Protein AF-A0A1C6AVJ8-F1 (afdb_monomer_lite)

Structure (mmCIF, N/CA/C/O backbone):
data_AF-A0A1C6AVJ8-F1
#
_entry.id   AF-A0A1C6AVJ8-F1
#
loop_
_atom_site.group_PDB
_atom_site.id
_atom_site.type_symbol
_atom_site.label_atom_id
_atom_site.label_alt_id
_atom_site.label_comp_id
_atom_site.label_asym_id
_atom_site.label_entity_id
_atom_site.label_seq_id
_atom_site.pdbx_PDB_ins_code
_atom_site.Cartn_x
_atom_site.Cartn_y
_atom_site.Cartn_z
_atom_site.occupancy
_atom_site.B_iso_or_equiv
_atom_site.auth_seq_id
_atom_site.auth_comp_id
_atom_site.auth_asym_id
_atom_site.auth_atom_id
_atom_site.pdbx_PDB_model_num
ATOM 1 N N . MET A 1 1 ? 11.349 9.144 -14.971 1.00 60.50 1 MET A N 1
ATOM 2 C CA . MET A 1 1 ? 10.566 8.434 -16.003 1.00 60.50 1 MET A CA 1
ATOM 3 C C . MET A 1 1 ? 9.116 8.854 -15.702 1.00 60.50 1 MET A C 1
ATOM 5 O O . MET A 1 1 ? 8.988 9.978 -15.240 1.00 60.50 1 MET A O 1
ATOM 9 N N . GLY A 1 2 ? 8.035 8.119 -15.968 1.00 82.62 2 GLY A N 1
ATOM 10 C CA . GLY A 1 2 ? 6.686 8.609 -15.612 1.00 82.62 2 GLY A CA 1
ATOM 11 C C . GLY A 1 2 ? 5.736 7.489 -15.213 1.00 82.62 2 GLY A C 1
ATOM 12 O O . GLY A 1 2 ? 6.135 6.322 -15.186 1.00 82.62 2 GLY A O 1
ATOM 13 N N . ARG A 1 3 ? 4.463 7.821 -14.971 1.00 90.06 3 ARG A N 1
ATOM 14 C CA . ARG A 1 3 ? 3.407 6.891 -14.526 1.00 90.06 3 ARG A CA 1
ATOM 15 C C . ARG A 1 3 ? 3.369 5.553 -15.261 1.00 90.06 3 ARG A C 1
ATOM 17 O O . ARG A 1 3 ? 3.194 4.516 -14.628 1.00 90.06 3 ARG A O 1
ATOM 24 N N . THR A 1 4 ? 3.597 5.542 -16.575 1.00 93.69 4 THR A N 1
ATOM 25 C CA . THR A 1 4 ? 3.649 4.312 -17.386 1.00 93.69 4 THR A CA 1
ATOM 26 C C . THR A 1 4 ? 4.701 3.318 -16.886 1.00 93.69 4 THR A C 1
ATOM 28 O O . THR A 1 4 ? 4.441 2.118 -16.839 1.00 93.69 4 THR A O 1
ATOM 31 N N . ASN A 1 5 ? 5.877 3.793 -16.467 1.00 94.06 5 ASN A N 1
ATOM 32 C CA . ASN A 1 5 ? 6.931 2.933 -15.930 1.00 94.06 5 ASN A CA 1
ATOM 33 C C . ASN A 1 5 ? 6.512 2.312 -14.589 1.00 94.06 5 ASN A C 1
ATOM 35 O O . ASN A 1 5 ? 6.657 1.107 -14.388 1.00 94.06 5 ASN A O 1
ATOM 39 N N . ILE A 1 6 ? 5.923 3.120 -13.701 1.00 97.44 6 ILE A N 1
ATOM 40 C CA . ILE A 1 6 ? 5.406 2.650 -12.411 1.00 97.44 6 ILE A CA 1
ATOM 41 C C . ILE A 1 6 ? 4.308 1.599 -12.619 1.00 97.44 6 ILE A C 1
ATOM 43 O O . ILE A 1 6 ? 4.335 0.556 -11.962 1.00 97.44 6 ILE A O 1
ATOM 47 N N . ILE A 1 7 ? 3.382 1.827 -13.559 1.00 97.06 7 ILE A N 1
ATOM 48 C CA . ILE A 1 7 ? 2.344 0.855 -13.936 1.00 97.06 7 ILE A CA 1
ATOM 49 C C . ILE A 1 7 ? 2.978 -0.462 -14.388 1.00 97.06 7 ILE A C 1
ATOM 51 O O . ILE A 1 7 ? 2.609 -1.513 -13.870 1.00 97.06 7 ILE A O 1
ATOM 55 N N . ASN A 1 8 ? 3.946 -0.417 -15.306 1.00 96.06 8 ASN A N 1
ATOM 56 C CA . ASN A 1 8 ? 4.564 -1.620 -15.864 1.00 96.06 8 ASN A CA 1
ATOM 57 C C . ASN A 1 8 ? 5.279 -2.456 -14.795 1.00 96.06 8 ASN A C 1
ATOM 59 O O . ASN A 1 8 ? 5.095 -3.671 -14.746 1.00 96.06 8 ASN A O 1
ATOM 63 N N . ILE A 1 9 ? 6.047 -1.816 -13.907 1.00 97.44 9 ILE A N 1
ATOM 64 C CA . ILE A 1 9 ? 6.745 -2.510 -12.813 1.00 97.44 9 ILE A CA 1
ATOM 65 C C . ILE A 1 9 ? 5.735 -3.097 -11.821 1.00 97.44 9 ILE A C 1
ATOM 67 O O . ILE A 1 9 ? 5.865 -4.250 -11.412 1.00 97.44 9 ILE A O 1
ATOM 71 N N . THR A 1 10 ? 4.705 -2.328 -11.459 1.00 97.62 10 THR A N 1
ATOM 72 C CA . THR A 1 10 ? 3.669 -2.788 -10.524 1.00 97.62 10 THR A CA 1
ATOM 73 C C . THR A 1 10 ? 2.888 -3.959 -11.111 1.00 97.62 10 THR A C 1
ATOM 75 O O . THR A 1 10 ? 2.691 -4.960 -10.428 1.00 97.62 10 THR A O 1
ATOM 78 N N . LYS A 1 11 ? 2.495 -3.887 -12.388 1.00 96.81 11 LYS A N 1
ATOM 79 C CA . LYS A 1 11 ? 1.810 -4.982 -13.079 1.00 96.81 11 LYS A CA 1
ATOM 80 C C . LYS A 1 11 ? 2.693 -6.225 -13.178 1.00 96.81 11 LYS A C 1
ATOM 82 O O . LYS A 1 11 ? 2.233 -7.301 -12.826 1.00 96.81 11 LYS A O 1
ATOM 87 N N . GLY A 1 12 ? 3.967 -6.073 -13.545 1.00 96.75 12 GLY A N 1
ATOM 88 C CA . GLY A 1 12 ? 4.923 -7.185 -13.579 1.00 96.75 12 GLY A CA 1
ATOM 89 C C . GLY A 1 12 ? 5.078 -7.886 -12.225 1.00 96.75 12 GLY A C 1
ATOM 90 O O . GLY A 1 12 ? 5.058 -9.116 -12.162 1.00 96.75 12 GLY A O 1
ATOM 91 N N . TYR A 1 13 ? 5.151 -7.120 -11.131 1.00 97.69 13 TYR A N 1
ATOM 92 C CA . TYR A 1 13 ? 5.124 -7.663 -9.769 1.00 97.69 13 TYR A CA 1
ATOM 93 C C . TYR A 1 13 ? 3.827 -8.437 -9.479 1.00 97.69 13 TYR A C 1
ATOM 95 O O . TYR A 1 13 ? 3.880 -9.574 -9.007 1.00 97.69 13 TYR A O 1
ATOM 103 N N . LEU A 1 14 ? 2.667 -7.837 -9.762 1.00 97.25 14 LEU A N 1
ATOM 104 C CA . LEU A 1 14 ? 1.356 -8.434 -9.490 1.00 97.25 14 LEU A CA 1
ATOM 105 C C . LEU A 1 14 ? 1.141 -9.726 -10.282 1.00 97.25 14 LEU A C 1
ATOM 107 O O . LEU A 1 14 ? 0.716 -10.728 -9.705 1.00 97.25 14 LEU A O 1
ATOM 111 N N . ASP A 1 15 ? 1.500 -9.728 -11.563 1.00 96.06 15 ASP A N 1
ATOM 112 C CA . ASP A 1 15 ? 1.375 -10.890 -12.439 1.00 96.06 15 ASP A CA 1
ATOM 113 C C . ASP A 1 15 ? 2.261 -12.051 -11.927 1.00 96.06 15 ASP A C 1
ATOM 115 O O . ASP A 1 15 ? 1.815 -13.193 -11.808 1.00 96.06 15 ASP A O 1
ATOM 119 N N . LYS A 1 16 ? 3.498 -11.771 -11.484 1.00 96.50 16 LYS A N 1
ATOM 120 C CA . LYS A 1 16 ? 4.388 -12.779 -10.861 1.00 96.50 16 LYS A CA 1
ATOM 121 C C . LYS A 1 16 ? 3.848 -13.356 -9.552 1.00 96.50 16 LYS A C 1
ATOM 123 O O . LYS A 1 16 ? 4.200 -14.476 -9.187 1.00 96.50 16 LYS A O 1
ATOM 128 N N . LYS A 1 17 ? 3.012 -12.603 -8.834 1.00 95.94 17 LYS A N 1
ATOM 129 C CA . LYS A 1 17 ? 2.313 -13.065 -7.626 1.00 95.94 17 LYS A CA 1
ATOM 130 C C . LYS A 1 17 ? 0.994 -13.787 -7.936 1.00 95.94 17 LYS A C 1
ATOM 132 O O . LYS A 1 17 ? 0.342 -14.254 -7.007 1.00 95.94 17 LYS A O 1
ATOM 137 N N . GLY A 1 18 ? 0.615 -13.905 -9.211 1.00 95.75 18 GLY A N 1
ATOM 138 C CA . GLY A 1 18 ? -0.608 -14.571 -9.662 1.00 95.75 18 GLY A CA 1
ATOM 139 C C . GLY A 1 18 ? -1.835 -13.659 -9.761 1.00 95.75 18 GLY A C 1
ATOM 140 O O . GLY A 1 18 ? -2.935 -14.147 -10.016 1.00 95.75 18 GLY A O 1
ATOM 141 N N . TYR A 1 19 ? -1.682 -12.341 -9.598 1.00 94.81 19 TYR A N 1
ATOM 142 C CA . TYR A 1 19 ? -2.777 -11.363 -9.654 1.00 94.81 19 TYR A CA 1
ATOM 143 C C . TYR A 1 19 ? -2.978 -10.795 -11.070 1.00 94.81 19 TYR A C 1
ATOM 145 O O . TYR A 1 19 ? -3.072 -9.584 -11.270 1.00 94.81 19 TYR A O 1
ATOM 153 N N . ASN A 1 20 ? -3.076 -11.684 -12.061 1.00 91.19 20 ASN A N 1
ATOM 154 C CA . ASN A 1 20 ? -2.978 -11.346 -13.491 1.00 91.19 20 ASN A CA 1
ATOM 155 C C . ASN A 1 20 ? -4.129 -10.468 -14.030 1.00 91.19 20 ASN A C 1
ATOM 157 O O . ASN A 1 20 ? -4.009 -9.850 -15.088 1.00 91.19 20 ASN A O 1
ATOM 161 N N . ASN A 1 21 ? -5.250 -10.399 -13.304 1.00 88.62 21 ASN A N 1
ATOM 162 C CA . ASN A 1 21 ? -6.476 -9.715 -13.734 1.00 88.62 21 ASN A CA 1
ATOM 163 C C . ASN A 1 21 ? -6.580 -8.262 -13.243 1.00 88.62 21 ASN A C 1
ATOM 165 O O . ASN A 1 21 ? -7.627 -7.635 -13.397 1.00 88.62 21 ASN A O 1
ATOM 169 N N . ILE A 1 22 ? -5.523 -7.715 -12.634 1.00 91.88 22 ILE A N 1
ATOM 170 C CA . ILE A 1 22 ? -5.518 -6.322 -12.183 1.00 91.88 22 ILE A CA 1
ATOM 171 C C . ILE A 1 22 ? -5.192 -5.392 -13.361 1.00 91.88 22 ILE A C 1
ATOM 173 O O . ILE A 1 22 ? -4.146 -5.515 -14.011 1.00 91.88 22 ILE A O 1
ATOM 177 N N . SER A 1 23 ? -6.105 -4.446 -13.604 1.00 90.69 23 SER A N 1
ATOM 178 C CA . SER A 1 23 ? -5.926 -3.289 -14.486 1.00 90.69 23 SER A CA 1
ATOM 179 C C . SER A 1 23 ? -5.849 -2.000 -13.660 1.00 90.69 23 SER A C 1
ATOM 181 O O . SER A 1 23 ? -6.424 -1.915 -12.576 1.00 90.69 23 SER A O 1
ATOM 183 N N . PHE A 1 24 ? -5.154 -0.997 -14.196 1.00 94.38 24 PHE A N 1
ATOM 184 C CA . PHE A 1 24 ? -5.016 0.341 -13.618 1.00 94.38 24 PHE A CA 1
ATOM 185 C C . PHE A 1 24 ? -5.814 1.410 -14.381 1.00 94.38 24 PHE A C 1
ATOM 187 O O . PHE A 1 24 ? -5.594 2.600 -14.155 1.00 94.38 24 PHE A O 1
ATOM 194 N N . ASP A 1 25 ? -6.750 1.017 -15.254 1.00 89.81 25 ASP A N 1
ATOM 195 C CA . ASP A 1 25 ? -7.562 1.953 -16.056 1.00 89.81 25 ASP A CA 1
ATOM 196 C C . ASP A 1 25 ? -8.379 2.914 -15.176 1.00 89.81 25 ASP A C 1
ATOM 198 O O . ASP A 1 25 ? -8.514 4.096 -15.483 1.00 89.81 25 ASP A O 1
ATOM 202 N N . ASN A 1 26 ? -8.831 2.434 -14.011 1.00 88.25 26 ASN A N 1
ATOM 203 C CA . ASN A 1 26 ? -9.531 3.234 -12.998 1.00 88.25 26 ASN A CA 1
ATOM 204 C C . ASN A 1 26 ? -8.579 4.001 -12.058 1.00 88.25 26 ASN A C 1
ATOM 206 O O . ASN A 1 26 ? -8.993 4.512 -11.018 1.00 88.25 26 ASN A O 1
ATOM 210 N N . GLY A 1 27 ? -7.287 4.054 -12.384 1.00 91.69 27 GLY A N 1
ATOM 211 C CA . GLY A 1 27 ? -6.256 4.747 -11.612 1.00 91.69 27 GLY A CA 1
ATOM 212 C C . GLY A 1 27 ? -5.657 3.952 -10.452 1.00 91.69 27 GLY A C 1
ATOM 213 O O . GLY A 1 27 ? -4.689 4.419 -9.855 1.00 91.69 27 GLY A O 1
ATOM 214 N N . TYR A 1 28 ? -6.177 2.762 -10.141 1.00 95.75 28 TYR A N 1
ATOM 215 C CA . TYR A 1 28 ? -5.647 1.900 -9.088 1.00 95.75 28 TYR A CA 1
ATOM 216 C C . TYR A 1 28 ? -5.942 0.422 -9.336 1.00 95.75 28 TYR A C 1
ATOM 218 O O . TYR A 1 28 ? -6.894 0.079 -10.031 1.00 95.75 28 TYR A O 1
ATOM 226 N N . GLY A 1 29 ? -5.130 -0.435 -8.724 1.00 96.19 29 GLY A N 1
ATOM 227 C CA . GLY A 1 29 ? -5.362 -1.871 -8.601 1.00 96.19 29 GLY A CA 1
ATOM 228 C C . GLY A 1 29 ? -5.655 -2.238 -7.149 1.00 96.19 29 GLY A C 1
ATOM 229 O O . GLY A 1 29 ? -5.181 -1.559 -6.239 1.00 96.19 29 GLY A O 1
ATOM 230 N N . VAL A 1 30 ? -6.429 -3.296 -6.911 1.00 96.56 30 VAL A N 1
ATOM 231 C CA . VAL A 1 30 ? -6.778 -3.752 -5.557 1.00 96.56 30 VAL A CA 1
ATOM 232 C C . VAL A 1 30 ? -6.638 -5.263 -5.432 1.00 96.56 30 VAL A C 1
ATOM 234 O O . VAL A 1 30 ? -7.057 -6.008 -6.316 1.00 96.56 30 VAL A O 1
ATOM 237 N N . ILE A 1 31 ? -6.076 -5.707 -4.309 1.00 96.62 31 ILE A N 1
ATOM 238 C CA . ILE A 1 31 ? -6.100 -7.097 -3.857 1.00 96.62 31 ILE A CA 1
ATOM 239 C C . ILE A 1 31 ? -6.851 -7.145 -2.531 1.00 96.62 31 ILE A C 1
ATOM 241 O O . ILE A 1 31 ? -6.600 -6.347 -1.626 1.00 96.62 31 ILE A O 1
ATOM 245 N N . VAL A 1 32 ? -7.773 -8.096 -2.418 1.00 94.94 32 VAL A N 1
ATOM 246 C CA . VAL A 1 32 ? -8.547 -8.334 -1.201 1.00 94.94 32 VAL A CA 1
ATOM 247 C C . VAL A 1 32 ? -8.019 -9.600 -0.541 1.00 94.94 32 VAL A C 1
ATOM 249 O O . VAL A 1 32 ? -8.123 -10.684 -1.109 1.00 94.94 32 VAL A O 1
ATOM 252 N N . PHE A 1 33 ? -7.459 -9.451 0.653 1.00 93.75 33 PHE A N 1
ATOM 253 C CA . PHE A 1 33 ? -7.175 -10.550 1.569 1.00 93.75 33 PHE A CA 1
ATOM 254 C C . PHE A 1 33 ? -8.302 -10.630 2.605 1.00 93.75 33 PHE A C 1
ATOM 256 O O . PHE A 1 33 ? -9.076 -9.685 2.747 1.00 93.75 33 PHE A O 1
ATOM 263 N N . ASP A 1 34 ? -8.381 -11.739 3.343 1.00 91.62 34 ASP A N 1
ATOM 264 C CA . ASP A 1 34 ? -9.462 -12.012 4.307 1.00 91.62 34 ASP A CA 1
ATOM 265 C C . ASP A 1 34 ? -9.744 -10.825 5.253 1.00 91.62 34 ASP A C 1
ATOM 267 O O . ASP A 1 34 ? -10.885 -10.399 5.4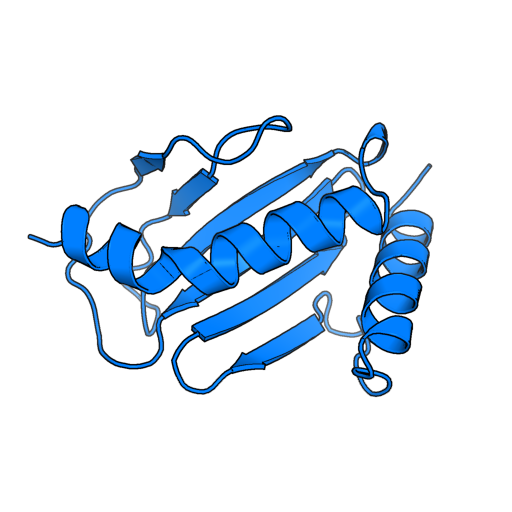23 1.00 91.62 34 ASP A O 1
ATOM 271 N N . LYS A 1 35 ? -8.683 -10.216 5.799 1.00 94.44 35 LYS A N 1
ATOM 272 C CA . LYS A 1 35 ? -8.787 -9.134 6.794 1.00 94.44 35 LYS A CA 1
ATOM 273 C C . LYS A 1 35 ? -8.193 -7.796 6.369 1.00 94.44 35 LYS A C 1
ATOM 275 O O . LYS A 1 35 ? -8.244 -6.851 7.148 1.00 94.44 35 LYS A O 1
ATOM 280 N N . VAL A 1 36 ? -7.612 -7.699 5.174 1.00 97.00 36 VAL A N 1
ATOM 281 C CA . VAL A 1 36 ? -6.920 -6.489 4.708 1.00 97.00 36 VAL A CA 1
ATOM 282 C C . VAL A 1 36 ? -7.128 -6.325 3.208 1.00 97.00 36 VAL A C 1
ATOM 284 O O . VAL A 1 36 ? -6.950 -7.261 2.433 1.00 97.00 36 VAL A O 1
ATOM 287 N N . LYS A 1 37 ? -7.447 -5.110 2.769 1.00 97.31 37 LYS A N 1
ATOM 288 C CA . LYS A 1 37 ? -7.391 -4.724 1.353 1.00 97.31 37 LYS A CA 1
ATOM 289 C C . LYS A 1 37 ? -6.110 -3.953 1.090 1.00 97.31 37 LYS A C 1
ATOM 291 O O . LYS A 1 37 ? -5.844 -2.98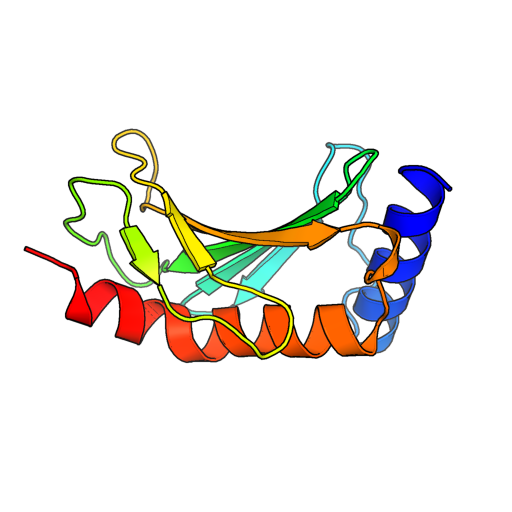5 1.799 1.00 97.31 37 LYS A O 1
ATOM 296 N N . ILE A 1 38 ? -5.363 -4.354 0.064 1.00 98.00 38 ILE A N 1
ATOM 297 C CA . ILE A 1 38 ? -4.185 -3.629 -0.419 1.00 98.00 38 ILE A CA 1
ATOM 298 C C . ILE A 1 38 ? -4.523 -2.969 -1.750 1.00 98.00 38 ILE A C 1
ATOM 300 O O . ILE A 1 38 ? -4.959 -3.639 -2.687 1.00 98.00 38 ILE A O 1
ATOM 304 N N . PHE A 1 39 ? -4.296 -1.665 -1.844 1.00 97.75 39 PHE A N 1
ATOM 305 C CA . PHE A 1 39 ? -4.477 -0.891 -3.065 1.00 97.75 39 PHE A CA 1
ATOM 306 C C . PHE A 1 39 ? -3.131 -0.399 -3.585 1.00 97.75 39 PHE A C 1
ATOM 308 O O . PHE A 1 39 ? -2.249 -0.027 -2.814 1.00 97.75 39 PHE A O 1
ATOM 315 N N . PHE A 1 40 ? -3.006 -0.349 -4.905 1.00 98.25 40 PHE A N 1
ATOM 316 C CA . PHE A 1 40 ? -1.839 0.146 -5.620 1.00 98.25 40 PHE A CA 1
ATOM 317 C C . PHE A 1 40 ? -2.282 1.311 -6.503 1.00 98.25 40 PHE A C 1
ATOM 319 O O . PHE A 1 40 ? -3.047 1.112 -7.446 1.00 98.25 40 PHE A O 1
ATOM 326 N N . TYR A 1 41 ? -1.800 2.514 -6.206 1.00 97.69 41 TYR A N 1
ATOM 327 C CA . TYR A 1 41 ? -2.098 3.759 -6.913 1.00 97.69 41 TYR A CA 1
ATOM 328 C C . TYR A 1 41 ? -0.832 4.249 -7.633 1.00 97.69 41 TYR A C 1
ATOM 330 O O . TYR A 1 41 ? -0.020 4.969 -7.041 1.00 97.69 41 TYR A O 1
ATOM 338 N N . PRO A 1 42 ? -0.611 3.843 -8.892 1.00 97.00 42 PRO A N 1
ATOM 339 C CA . PRO A 1 42 ? 0.507 4.337 -9.681 1.00 97.00 42 PRO A CA 1
ATOM 340 C C . PRO A 1 42 ? 0.240 5.781 -10.146 1.00 97.00 42 PRO A C 1
ATOM 342 O O . PRO A 1 42 ? -0.610 6.017 -11.012 1.00 97.00 42 PRO A O 1
ATOM 345 N N . GLY A 1 43 ? 0.963 6.739 -9.562 1.00 95.5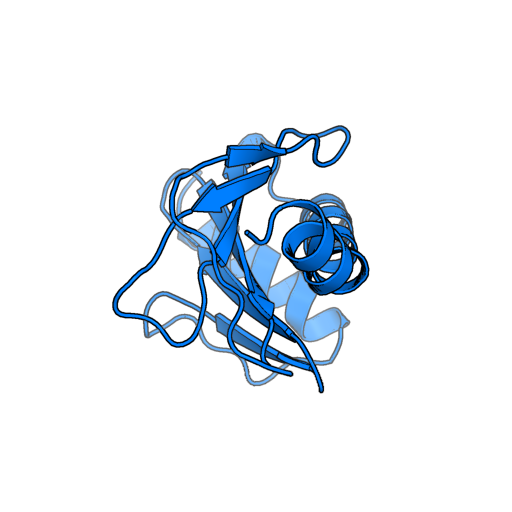0 43 GLY A N 1
ATOM 346 C CA . GLY A 1 43 ? 0.975 8.151 -9.957 1.00 95.50 43 GLY A CA 1
ATOM 347 C C . GLY A 1 43 ? 2.145 8.494 -10.882 1.00 95.50 43 GLY A C 1
ATOM 348 O O . GLY A 1 43 ? 2.831 7.604 -11.376 1.00 95.50 43 GLY A O 1
ATOM 349 N N . ASP A 1 44 ? 2.376 9.788 -11.115 1.00 94.00 44 ASP A N 1
ATOM 350 C CA . ASP A 1 44 ? 3.475 10.256 -11.976 1.00 94.00 44 ASP A CA 1
ATOM 351 C C . ASP A 1 44 ? 4.846 10.185 -11.290 1.00 94.00 44 ASP A C 1
ATOM 353 O O . ASP A 1 44 ? 5.835 9.840 -11.932 1.00 94.00 44 ASP A O 1
ATOM 357 N N . GLU A 1 45 ? 4.896 10.452 -9.982 1.00 94.94 45 GLU A N 1
ATOM 358 C CA . GLU A 1 45 ? 6.149 10.545 -9.214 1.00 94.94 45 GLU A CA 1
ATOM 359 C C . GLU A 1 45 ? 6.302 9.455 -8.149 1.00 94.94 45 GLU A C 1
ATOM 361 O O . GLU A 1 45 ? 7.402 9.219 -7.642 1.00 94.94 45 GLU A O 1
ATOM 366 N N . VAL A 1 46 ? 5.203 8.794 -7.784 1.00 95.94 46 VAL A N 1
ATOM 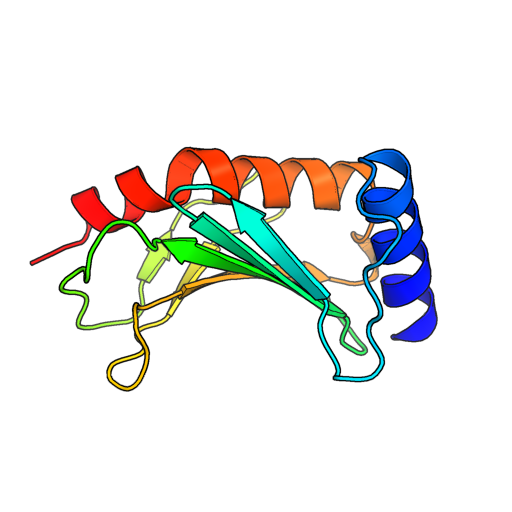367 C CA . VAL A 1 46 ? 5.165 7.800 -6.710 1.00 95.94 46 VAL A CA 1
ATOM 368 C C . VAL A 1 46 ? 4.255 6.636 -7.078 1.00 95.94 46 VAL A C 1
ATOM 370 O O . VAL A 1 46 ? 3.214 6.808 -7.717 1.00 95.94 46 VAL A O 1
ATOM 373 N N . LEU A 1 47 ? 4.617 5.445 -6.611 1.00 97.69 47 LEU A N 1
ATOM 374 C CA . LEU A 1 47 ? 3.655 4.382 -6.368 1.00 97.69 47 LEU A CA 1
ATOM 375 C C . LEU A 1 47 ? 3.170 4.515 -4.932 1.00 97.69 47 LEU A C 1
ATOM 377 O O . LEU A 1 47 ? 3.939 4.284 -3.999 1.00 97.69 47 LEU A O 1
ATOM 381 N N . ARG A 1 48 ? 1.892 4.831 -4.756 1.00 97.81 48 ARG A N 1
ATOM 382 C CA . ARG A 1 48 ? 1.266 4.772 -3.441 1.00 97.81 48 ARG A CA 1
ATOM 383 C C . ARG A 1 48 ? 0.665 3.393 -3.222 1.00 97.81 48 ARG A C 1
ATOM 385 O O . ARG A 1 48 ? -0.184 2.959 -3.997 1.00 97.81 48 ARG A O 1
ATOM 392 N N . ILE A 1 49 ? 1.076 2.722 -2.157 1.00 98.25 49 ILE A N 1
ATOM 393 C CA . ILE A 1 49 ? 0.475 1.468 -1.705 1.00 98.25 49 ILE A CA 1
ATOM 394 C C . ILE A 1 49 ? -0.300 1.774 -0.431 1.00 98.25 49 ILE A C 1
ATOM 396 O O . ILE A 1 49 ? 0.257 2.365 0.496 1.00 98.25 49 ILE A O 1
ATOM 400 N N . THR A 1 50 ? -1.580 1.411 -0.386 1.00 97.69 50 THR A N 1
ATOM 401 C CA . THR A 1 50 ? -2.388 1.580 0.825 1.00 97.69 50 THR A CA 1
ATOM 402 C C . THR A 1 50 ? -2.921 0.262 1.349 1.00 97.69 50 THR A C 1
ATOM 404 O O . THR A 1 50 ? -3.169 -0.664 0.579 1.00 97.69 50 THR A O 1
ATOM 407 N N . ALA A 1 51 ? -3.099 0.185 2.665 1.00 97.75 51 ALA A N 1
ATOM 408 C CA . ALA A 1 51 ? -3.721 -0.942 3.340 1.00 97.75 51 ALA A CA 1
ATOM 409 C C . ALA A 1 51 ? -4.872 -0.487 4.229 1.00 97.75 51 ALA A C 1
ATOM 411 O O . ALA A 1 51 ? -4.748 0.476 4.989 1.00 97.75 51 ALA A O 1
ATOM 412 N N . ILE A 1 52 ? -5.987 -1.205 4.132 1.00 97.12 52 ILE A N 1
ATOM 413 C CA . ILE A 1 52 ? -7.205 -0.946 4.898 1.00 97.12 52 ILE A CA 1
ATOM 414 C C . ILE A 1 52 ? -7.636 -2.259 5.564 1.00 97.12 52 ILE A C 1
ATOM 416 O O . ILE A 1 52 ? -8.005 -3.188 4.839 1.00 97.12 52 ILE A O 1
ATOM 420 N N . PRO A 1 53 ? -7.620 -2.354 6.907 1.00 96.31 53 PRO A N 1
ATOM 421 C CA . PRO A 1 53 ? -8.228 -3.467 7.634 1.00 96.31 53 PRO A CA 1
ATOM 422 C C . PRO A 1 53 ? -9.721 -3.608 7.319 1.00 96.31 53 PRO A C 1
ATOM 424 O O . PRO A 1 53 ? -10.435 -2.606 7.188 1.00 96.31 53 PRO A O 1
ATOM 427 N N . THR A 1 54 ? -10.209 -4.840 7.199 1.00 95.69 54 THR A N 1
ATOM 428 C CA . THR A 1 54 ? -11.606 -5.148 6.839 1.00 95.69 54 THR A CA 1
ATOM 429 C C . THR A 1 54 ? -12.329 -6.064 7.814 1.00 95.69 54 THR A C 1
ATOM 431 O O . THR A 1 54 ? -13.503 -6.351 7.602 1.00 95.69 54 THR A O 1
ATOM 434 N N . ASP A 1 55 ? -11.666 -6.508 8.874 1.00 93.69 55 ASP A N 1
ATOM 435 C CA . ASP A 1 55 ? -12.241 -7.364 9.912 1.00 93.69 55 ASP A CA 1
ATOM 436 C C . ASP A 1 55 ? -13.224 -6.621 10.831 1.00 93.69 55 ASP A C 1
ATOM 438 O O . ASP A 1 55 ? -14.244 -7.187 11.223 1.00 93.69 55 ASP A O 1
ATOM 442 N N . ARG A 1 56 ? -12.963 -5.346 11.146 1.00 93.81 56 ARG A N 1
ATOM 443 C CA . ARG A 1 56 ? -13.893 -4.455 11.864 1.00 93.81 56 ARG A CA 1
ATOM 444 C C . ARG A 1 56 ? -13.571 -2.979 11.634 1.00 93.81 56 ARG A C 1
ATOM 446 O O . ARG A 1 56 ? -12.523 -2.641 11.095 1.00 93.81 56 ARG A O 1
ATOM 453 N N . LYS A 1 57 ? -14.451 -2.078 12.086 1.00 93.94 57 LYS A N 1
ATOM 454 C CA . LYS A 1 57 ? -14.162 -0.635 12.163 1.00 93.94 57 LYS A CA 1
ATOM 455 C C . LYS A 1 57 ? -13.250 -0.356 13.363 1.00 93.94 57 LYS A C 1
ATOM 457 O O . LYS A 1 57 ? -13.572 -0.759 14.480 1.00 93.94 57 LYS A O 1
ATOM 462 N N . TYR A 1 58 ? -12.160 0.361 13.125 1.00 95.44 58 TYR A N 1
ATOM 463 C CA . TYR A 1 58 ? -11.241 0.853 14.147 1.00 95.44 58 TYR A CA 1
ATOM 464 C C . TYR A 1 58 ? -11.506 2.331 14.449 1.00 95.44 58 TYR A C 1
ATOM 466 O O . TYR A 1 58 ? -11.762 3.132 13.539 1.00 95.44 58 TYR A O 1
ATOM 474 N N . LYS A 1 59 ? -11.424 2.707 15.726 1.00 95.38 59 LYS A N 1
ATOM 475 C CA . LYS A 1 59 ? -11.574 4.089 16.199 1.00 95.38 59 LYS A CA 1
ATOM 476 C C . LYS A 1 59 ? -10.259 4.863 16.109 1.00 95.38 59 LYS A C 1
ATOM 478 O O . LYS A 1 59 ? -9.464 4.918 17.042 1.00 95.38 59 LYS A O 1
ATOM 483 N N . ILE A 1 60 ? -10.044 5.484 14.957 1.00 96.31 60 ILE A N 1
ATOM 484 C CA . ILE A 1 60 ? -8.929 6.399 14.698 1.00 96.31 60 ILE A CA 1
ATOM 485 C C . ILE A 1 60 ? -9.495 7.807 14.532 1.00 96.31 60 ILE A C 1
ATOM 487 O O . ILE A 1 60 ? -10.486 7.959 13.825 1.00 96.31 60 ILE A O 1
ATOM 491 N N . TYR A 1 61 ? -8.849 8.828 15.103 1.00 95.31 61 TYR A N 1
ATOM 492 C CA . TYR A 1 61 ? -9.335 10.220 15.035 1.00 95.31 61 TYR A CA 1
ATOM 493 C C . TYR A 1 61 ? -8.310 11.237 14.520 1.00 95.31 61 TYR A C 1
ATOM 495 O O . TYR A 1 61 ? -8.587 12.436 14.504 1.00 95.31 61 TYR A O 1
ATOM 503 N N . LYS A 1 62 ? -7.108 10.796 14.138 1.00 96.00 62 LYS A N 1
ATOM 504 C CA . LYS A 1 62 ? -6.053 11.676 13.623 1.00 96.00 62 LYS A CA 1
ATOM 505 C C . LYS A 1 62 ? -5.055 10.927 12.752 1.00 96.00 62 LYS A C 1
ATOM 507 O O . LYS A 1 62 ? -4.948 9.705 12.833 1.00 96.00 62 LYS A O 1
ATOM 512 N N . ASP A 1 63 ? -4.316 11.696 11.965 1.00 97.31 63 ASP A N 1
ATOM 513 C CA . ASP A 1 63 ? -3.182 11.193 11.202 1.00 97.31 63 ASP A CA 1
ATOM 514 C C . ASP A 1 63 ? -2.014 10.842 12.134 1.00 97.31 63 ASP A C 1
ATOM 516 O O . ASP A 1 63 ? -1.775 11.528 13.136 1.00 97.31 63 ASP A O 1
ATOM 520 N N . LEU A 1 64 ? -1.269 9.790 11.796 1.00 96.25 64 LEU A N 1
ATOM 521 C CA . LEU A 1 64 ? -0.096 9.336 12.544 1.00 96.25 64 LEU A CA 1
ATOM 522 C C . LEU A 1 64 ? 1.019 8.906 11.591 1.00 96.25 64 LEU A C 1
ATOM 524 O O . LEU A 1 64 ? 0.783 8.150 10.653 1.00 96.25 64 LEU A O 1
ATOM 528 N N . ASN A 1 65 ? 2.247 9.338 11.872 1.00 94.94 65 ASN A N 1
ATOM 529 C CA . ASN A 1 65 ? 3.432 8.779 11.227 1.00 94.94 65 ASN A CA 1
ATOM 530 C C . ASN A 1 65 ? 3.897 7.558 12.016 1.00 94.94 65 ASN A C 1
ATOM 532 O O . ASN 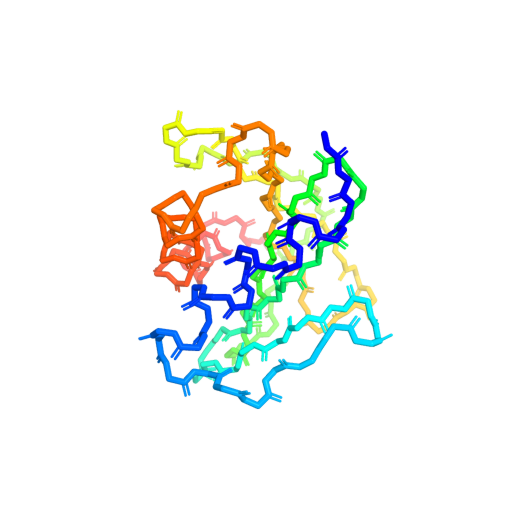A 1 65 ? 4.087 7.638 13.229 1.00 94.94 65 ASN A O 1
ATOM 536 N N . ILE A 1 66 ? 4.081 6.447 11.317 1.00 92.69 66 ILE A N 1
ATOM 537 C CA . ILE A 1 66 ? 4.485 5.162 11.877 1.00 92.69 66 ILE A CA 1
ATOM 538 C C . ILE A 1 66 ? 5.782 4.749 11.195 1.00 92.69 66 ILE A C 1
ATOM 540 O O . ILE A 1 66 ? 5.945 4.920 9.983 1.00 92.69 66 ILE A O 1
ATOM 544 N N . GLU A 1 67 ? 6.715 4.218 11.980 1.00 89.38 67 GLU A N 1
ATOM 545 C CA . GLU A 1 67 ? 7.942 3.647 11.440 1.00 89.38 67 GLU A CA 1
ATOM 546 C C . GLU A 1 67 ? 7.592 2.512 10.470 1.00 89.38 67 GLU A C 1
ATOM 548 O O . GLU A 1 67 ? 6.842 1.593 10.800 1.00 89.38 67 GLU A O 1
ATOM 553 N N . GLY A 1 68 ? 8.060 2.645 9.231 1.00 82.69 68 GLY A N 1
ATOM 554 C CA . GLY A 1 68 ? 7.693 1.751 8.143 1.00 82.69 68 GLY A CA 1
ATOM 555 C C . GLY A 1 68 ? 8.773 0.719 7.862 1.00 82.69 68 GLY A C 1
ATOM 556 O O . GLY A 1 68 ? 9.078 -0.152 8.670 1.00 82.69 68 GLY A O 1
ATOM 557 N N . THR A 1 69 ? 9.349 0.816 6.670 1.00 84.38 69 THR A N 1
ATOM 558 C CA . THR A 1 69 ? 10.433 -0.060 6.217 1.00 84.38 69 THR A CA 1
ATOM 559 C C . THR A 1 69 ? 11.720 0.747 6.048 1.00 84.38 69 THR A C 1
ATOM 561 O O . THR A 1 69 ? 11.722 1.972 6.147 1.00 84.38 69 THR A O 1
ATOM 564 N N . VAL A 1 70 ? 12.823 0.080 5.699 1.00 82.00 70 VAL A N 1
ATOM 565 C CA . VAL A 1 70 ? 14.107 0.749 5.414 1.00 82.00 70 VAL A CA 1
ATOM 566 C C . VAL A 1 70 ? 14.022 1.814 4.305 1.00 82.00 70 VAL A C 1
ATOM 568 O O . VAL A 1 70 ? 14.893 2.673 4.217 1.00 82.00 70 VAL A O 1
ATOM 571 N N . ILE A 1 71 ? 12.987 1.778 3.458 1.00 82.44 71 ILE A N 1
ATOM 572 C CA . ILE A 1 71 ? 12.798 2.743 2.366 1.00 82.44 71 ILE A CA 1
ATOM 573 C C . ILE A 1 71 ? 11.855 3.909 2.721 1.00 82.44 71 ILE A C 1
ATOM 575 O O . ILE A 1 71 ? 11.528 4.698 1.835 1.00 82.44 71 ILE A O 1
ATOM 579 N N . GLY A 1 72 ? 11.460 4.065 3.996 1.00 85.25 72 GLY A N 1
ATOM 580 C CA . GLY A 1 72 ? 10.595 5.161 4.457 1.00 85.25 72 GLY A CA 1
ATOM 581 C C . GLY A 1 72 ? 9.483 4.765 5.439 1.00 85.25 72 GLY A C 1
ATOM 582 O O . GLY A 1 72 ? 9.289 3.591 5.764 1.00 85.25 72 GLY A O 1
ATOM 583 N N . ASN A 1 73 ? 8.726 5.770 5.876 1.00 91.12 73 ASN A N 1
ATOM 584 C CA . ASN A 1 73 ? 7.672 5.651 6.886 1.00 91.12 73 ASN A CA 1
ATOM 585 C C . ASN A 1 73 ? 6.286 5.400 6.288 1.00 91.12 73 ASN A C 1
ATOM 587 O O . ASN A 1 73 ? 6.043 5.642 5.107 1.00 91.12 73 ASN A O 1
ATOM 591 N N . VAL A 1 74 ? 5.373 4.947 7.144 1.00 95.69 74 VAL A N 1
ATOM 592 C CA . VAL A 1 74 ? 3.958 4.749 6.825 1.00 95.69 74 VAL A CA 1
ATOM 593 C C . VAL A 1 74 ? 3.163 5.904 7.423 1.00 95.69 74 VAL A C 1
ATOM 595 O O . VAL A 1 74 ? 3.333 6.243 8.594 1.00 95.69 74 VAL A O 1
ATOM 598 N N . LEU A 1 75 ? 2.263 6.488 6.642 1.00 97.06 75 LEU A N 1
ATOM 599 C CA . LEU A 1 75 ? 1.273 7.432 7.146 1.00 97.06 75 LEU A CA 1
ATOM 600 C C . LEU A 1 75 ? -0.029 6.681 7.410 1.00 97.06 75 LEU A C 1
ATOM 602 O O . LEU A 1 75 ? -0.665 6.204 6.475 1.00 97.06 75 LEU A O 1
ATOM 606 N N . LEU A 1 76 ? -0.467 6.611 8.662 1.00 97.44 76 LEU A N 1
ATOM 607 C CA . LEU A 1 76 ? -1.858 6.299 8.960 1.00 97.44 76 LEU A CA 1
ATOM 608 C C . LEU A 1 76 ? -2.668 7.570 8.730 1.00 97.44 76 LEU A C 1
ATOM 610 O O . LEU A 1 76 ? -2.528 8.543 9.470 1.00 97.44 76 LEU A O 1
ATOM 614 N N . LYS A 1 77 ? -3.503 7.563 7.695 1.00 97.56 77 LYS A N 1
ATOM 615 C CA . LYS A 1 77 ? -4.373 8.676 7.331 1.00 97.56 77 LYS A CA 1
ATOM 616 C C . LYS A 1 77 ? -5.766 8.462 7.901 1.00 97.56 77 LYS A C 1
ATOM 618 O O . LYS A 1 77 ? -6.425 7.468 7.587 1.00 97.56 77 LYS A O 1
ATOM 623 N N . TYR A 1 78 ? 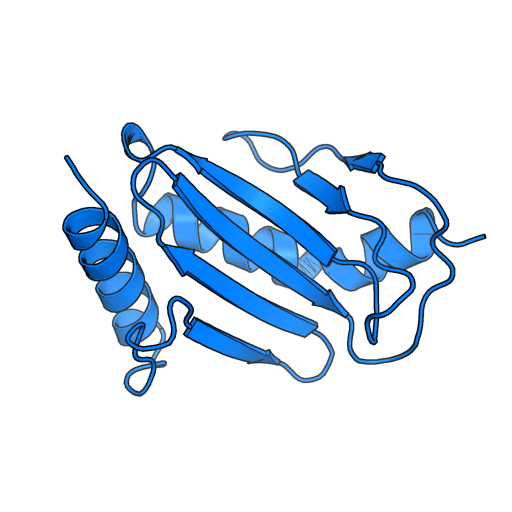-6.229 9.408 8.711 1.00 96.38 78 TYR A N 1
ATOM 624 C CA . TYR A 1 78 ? -7.583 9.413 9.241 1.00 96.38 78 TYR A CA 1
ATOM 625 C C . TYR A 1 78 ? -8.606 9.609 8.118 1.00 96.38 78 TYR A C 1
ATOM 627 O O . TYR A 1 78 ? -8.540 10.581 7.365 1.00 96.38 78 TYR A O 1
ATOM 635 N N . GLN A 1 79 ? -9.553 8.672 8.014 1.00 95.06 79 GLN A N 1
ATOM 636 C CA . GLN A 1 79 ? -10.627 8.688 7.017 1.00 95.06 79 GLN A CA 1
ATOM 637 C C . GLN A 1 79 ? -11.991 8.464 7.707 1.00 95.06 79 GLN A C 1
ATOM 639 O O . GLN A 1 79 ? -12.470 7.324 7.754 1.00 95.06 79 GLN A O 1
ATOM 644 N N . PRO A 1 80 ? -12.628 9.518 8.263 1.00 91.81 80 PRO A N 1
ATOM 645 C CA . PRO A 1 80 ? -13.906 9.388 8.977 1.00 91.81 80 PRO A CA 1
ATOM 646 C C . PRO A 1 80 ? -15.017 8.804 8.105 1.00 91.81 80 PRO A C 1
ATOM 648 O O . PRO A 1 80 ? -15.770 7.946 8.557 1.00 91.81 80 PRO A O 1
ATOM 651 N N . GLU A 1 81 ? -15.050 9.218 6.840 1.00 92.69 81 GLU A N 1
ATOM 652 C CA . GLU A 1 81 ? -16.115 8.891 5.886 1.00 92.69 81 GLU A CA 1
ATOM 653 C C . GLU A 1 81 ? -15.953 7.510 5.225 1.00 92.69 81 GLU A C 1
ATOM 655 O O . GLU A 1 81 ? -16.810 7.078 4.455 1.00 92.69 81 GLU A O 1
ATOM 660 N N . LYS A 1 82 ? -14.842 6.802 5.478 1.00 90.94 82 LYS A N 1
ATOM 661 C CA . LYS A 1 82 ? -14.565 5.481 4.887 1.00 90.94 82 LYS A CA 1
ATOM 662 C C . LYS A 1 82 ? -14.858 4.347 5.870 1.00 90.94 82 LYS A C 1
ATOM 664 O O . LYS A 1 82 ? -15.008 4.548 7.075 1.00 90.94 82 LYS A O 1
ATOM 669 N N . SER A 1 83 ? -14.858 3.108 5.372 1.00 88.69 83 SER A N 1
ATOM 670 C CA . SER A 1 83 ? -15.001 1.904 6.206 1.00 88.69 83 SER A CA 1
ATOM 671 C C . SER A 1 83 ? -13.908 1.777 7.268 1.00 88.69 83 SER A C 1
ATOM 673 O O . SER A 1 83 ? -14.168 1.231 8.326 1.00 88.69 83 SER A O 1
ATOM 675 N N . ASN A 1 84 ? -12.712 2.308 7.018 1.00 95.56 84 ASN A N 1
ATOM 676 C CA . ASN A 1 84 ? -11.625 2.474 7.979 1.00 95.56 84 ASN A CA 1
ATOM 677 C C . ASN A 1 84 ? -10.705 3.605 7.507 1.00 95.56 84 ASN A C 1
ATOM 679 O O . ASN A 1 84 ? -10.734 3.982 6.334 1.00 95.56 84 ASN A O 1
ATOM 683 N N . SER A 1 85 ? -9.881 4.110 8.426 1.00 96.88 85 SER A N 1
ATOM 684 C CA . SER A 1 85 ? -8.649 4.825 8.072 1.00 96.88 85 SER A CA 1
ATOM 685 C C . SER A 1 85 ? -7.744 3.934 7.213 1.00 96.88 85 SER A C 1
ATOM 687 O O . SER A 1 85 ? -7.988 2.735 7.071 1.00 96.88 85 SER A O 1
ATOM 689 N N . GLU A 1 86 ? -6.702 4.503 6.621 1.00 97.06 86 GLU A N 1
ATOM 690 C CA . GLU A 1 86 ? -5.815 3.771 5.712 1.00 97.06 86 GLU A CA 1
ATOM 691 C C . GLU A 1 86 ? -4.351 3.979 6.092 1.00 97.06 86 GLU A C 1
ATOM 693 O O . GLU A 1 86 ? -3.947 5.083 6.452 1.00 97.06 86 GLU A O 1
ATOM 698 N N . LEU A 1 87 ? -3.550 2.918 6.010 1.00 97.56 87 LEU A N 1
ATOM 699 C CA . LEU A 1 87 ? -2.094 3.033 6.028 1.00 97.56 87 LEU A CA 1
ATOM 700 C C . LEU A 1 87 ? -1.633 3.329 4.613 1.00 97.56 87 LEU A C 1
ATOM 702 O O . LEU A 1 87 ? -2.032 2.631 3.687 1.00 97.56 87 LEU A O 1
ATOM 706 N N . MET A 1 88 ? -0.809 4.351 4.444 1.00 97.62 88 MET A N 1
ATOM 707 C CA . MET A 1 88 ? -0.321 4.828 3.159 1.00 97.62 88 MET A CA 1
ATOM 708 C C . MET A 1 88 ? 1.198 4.775 3.140 1.00 97.62 88 MET A C 1
ATOM 710 O O . MET A 1 88 ? 1.859 5.220 4.080 1.00 97.62 88 MET A O 1
ATOM 714 N N . TYR A 1 89 ? 1.740 4.266 2.042 1.00 97.81 89 TYR A N 1
ATOM 715 C CA . TYR A 1 89 ? 3.168 4.224 1.790 1.00 97.81 89 TYR A CA 1
ATOM 716 C C . TYR A 1 89 ? 3.463 4.714 0.378 1.00 97.81 89 TYR A C 1
ATOM 718 O O . TYR A 1 89 ? 2.989 4.120 -0.591 1.00 97.81 89 TYR A O 1
ATOM 726 N N . ASP A 1 90 ? 4.277 5.757 0.260 1.00 96.56 90 ASP A N 1
ATOM 727 C CA . ASP A 1 90 ? 4.669 6.319 -1.030 1.00 96.56 90 ASP A CA 1
ATOM 728 C C . ASP A 1 90 ? 6.084 5.855 -1.389 1.00 96.56 90 ASP A C 1
ATOM 730 O O . ASP A 1 90 ? 7.065 6.201 -0.730 1.00 96.56 90 ASP A O 1
ATOM 734 N N . ILE A 1 91 ? 6.197 5.063 -2.455 1.00 96.19 91 ILE A N 1
ATOM 735 C CA . ILE A 1 91 ? 7.478 4.681 -3.050 1.00 96.19 91 ILE A CA 1
ATOM 736 C C . ILE A 1 91 ? 7.760 5.655 -4.192 1.00 96.19 91 ILE A C 1
ATOM 738 O O . ILE A 1 91 ? 7.123 5.581 -5.242 1.00 96.19 91 ILE A O 1
ATOM 742 N N . TYR A 1 92 ? 8.721 6.562 -4.005 1.00 94.31 92 TYR A N 1
ATOM 743 C CA . TYR A 1 92 ? 9.161 7.467 -5.072 1.00 94.31 92 TYR A CA 1
ATOM 744 C C . TYR A 1 92 ? 9.647 6.695 -6.290 1.00 94.31 92 TYR A C 1
ATOM 746 O O . TYR A 1 92 ? 10.306 5.667 -6.141 1.00 94.31 92 TYR A O 1
ATOM 754 N N . GLU A 1 93 ? 9.384 7.226 -7.482 1.00 93.69 93 GLU A N 1
ATOM 755 C CA . GLU A 1 93 ? 9.625 6.575 -8.771 1.00 93.69 93 GLU A CA 1
ATOM 756 C C . GLU A 1 93 ? 10.993 5.882 -8.856 1.00 93.69 93 GLU A C 1
ATOM 758 O O . GLU A 1 93 ? 11.079 4.707 -9.205 1.00 93.69 93 GLU A O 1
ATOM 763 N N . LYS A 1 94 ? 12.067 6.584 -8.473 1.00 93.06 94 LYS A N 1
ATOM 764 C CA . LYS A 1 94 ? 13.446 6.059 -8.492 1.00 93.06 94 LYS A CA 1
ATOM 765 C C . LYS A 1 94 ? 13.668 4.810 -7.627 1.00 93.06 94 LYS A C 1
ATOM 767 O O . LYS A 1 94 ? 14.676 4.130 -7.789 1.00 93.06 94 LYS A O 1
ATOM 772 N N . TYR A 1 95 ? 12.764 4.528 -6.694 1.00 95.44 95 TYR A N 1
ATOM 773 C CA . TYR A 1 95 ? 12.792 3.376 -5.797 1.00 95.44 95 TYR A CA 1
ATOM 774 C C . TYR A 1 95 ? 11.708 2.343 -6.122 1.00 95.44 95 TYR A C 1
ATOM 776 O O . TYR A 1 95 ? 11.641 1.315 -5.444 1.00 95.44 95 TYR A O 1
ATOM 784 N N . VAL A 1 96 ? 10.882 2.569 -7.148 1.00 96.31 96 VAL A N 1
ATOM 785 C CA . VAL A 1 96 ? 9.874 1.601 -7.587 1.00 96.31 96 VAL A CA 1
ATOM 786 C C . VAL A 1 96 ? 10.585 0.440 -8.277 1.00 96.31 96 VAL A C 1
ATOM 788 O O . VAL A 1 96 ? 11.016 0.521 -9.422 1.00 96.31 96 VAL A O 1
ATOM 791 N N . THR A 1 97 ? 10.719 -0.661 -7.545 1.00 97.00 97 THR A N 1
ATOM 792 C CA . THR A 1 97 ? 11.240 -1.946 -8.021 1.00 97.00 97 THR A CA 1
ATOM 793 C C . THR A 1 97 ? 10.347 -3.049 -7.479 1.00 97.00 97 THR A C 1
ATOM 795 O O . THR A 1 97 ? 9.770 -2.884 -6.405 1.00 97.00 97 THR A O 1
ATOM 798 N N . GLU A 1 98 ? 10.263 -4.195 -8.156 1.00 97.44 98 GLU A N 1
ATOM 799 C CA . GLU A 1 98 ? 9.451 -5.321 -7.668 1.00 97.44 98 GLU A CA 1
ATOM 800 C C . GLU A 1 98 ? 9.815 -5.725 -6.228 1.00 97.44 98 GLU A C 1
ATOM 802 O O . GLU A 1 98 ? 8.928 -5.996 -5.427 1.00 97.44 98 GLU A O 1
ATOM 807 N N . SER A 1 99 ? 11.105 -5.688 -5.863 1.00 96.69 99 SER A N 1
ATOM 808 C CA . SER A 1 99 ? 11.556 -5.995 -4.497 1.00 96.69 99 SER A CA 1
ATOM 809 C C . SER A 1 99 ? 11.051 -4.983 -3.466 1.00 96.69 99 SER A C 1
ATOM 811 O O . SER A 1 99 ? 10.659 -5.368 -2.368 1.00 96.69 99 SER A O 1
ATOM 813 N N . ASN A 1 100 ? 11.051 -3.691 -3.795 1.00 97.62 100 ASN A N 1
ATOM 814 C CA . ASN A 1 100 ? 10.561 -2.662 -2.880 1.00 97.62 100 ASN A CA 1
ATOM 815 C C . ASN A 1 100 ? 9.033 -2.675 -2.776 1.00 97.62 100 ASN A C 1
ATOM 817 O O . ASN A 1 100 ? 8.506 -2.490 -1.681 1.00 97.62 100 ASN A O 1
ATOM 821 N N . ILE A 1 101 ? 8.336 -2.954 -3.881 1.00 97.88 101 ILE A N 1
ATOM 822 C CA . ILE A 1 101 ? 6.886 -3.174 -3.879 1.00 97.88 101 ILE A CA 1
ATOM 823 C C . ILE A 1 101 ? 6.541 -4.356 -2.971 1.00 97.88 101 ILE A C 1
ATOM 825 O O . ILE A 1 101 ? 5.674 -4.217 -2.114 1.00 97.88 101 ILE A O 1
ATOM 829 N N . ASP A 1 102 ? 7.248 -5.482 -3.109 1.00 97.00 102 ASP A N 1
ATOM 830 C CA . ASP A 1 102 ? 7.055 -6.674 -2.278 1.00 97.00 102 ASP A CA 1
ATOM 831 C C . ASP A 1 102 ? 7.259 -6.367 -0.790 1.00 97.00 102 ASP A C 1
ATOM 833 O O . ASP A 1 102 ? 6.367 -6.618 0.019 1.00 97.00 102 ASP A O 1
ATOM 837 N N . LYS A 1 103 ? 8.383 -5.732 -0.429 1.00 96.19 103 LYS A N 1
ATOM 838 C CA . LYS A 1 103 ? 8.684 -5.348 0.961 1.00 96.19 103 LYS A CA 1
ATOM 839 C C . LYS A 1 103 ? 7.579 -4.494 1.576 1.00 96.19 103 LYS A C 1
ATOM 841 O O . LYS A 1 103 ? 7.160 -4.762 2.699 1.00 96.19 103 LYS A O 1
ATOM 846 N N . VAL A 1 104 ? 7.110 -3.476 0.856 1.00 97.69 104 VAL A N 1
ATOM 847 C CA . VAL A 1 104 ? 6.075 -2.560 1.353 1.00 97.69 104 VAL A CA 1
ATOM 848 C C . VAL A 1 104 ? 4.717 -3.248 1.420 1.00 97.69 104 VAL A C 1
ATOM 850 O O . VAL A 1 104 ? 4.049 -3.159 2.447 1.00 97.69 104 VAL A O 1
ATOM 853 N N . ALA A 1 105 ? 4.313 -3.968 0.372 1.00 97.00 105 ALA A N 1
ATOM 854 C CA . ALA A 1 105 ? 3.034 -4.672 0.345 1.00 97.00 105 ALA A CA 1
ATOM 855 C C . ALA A 1 105 ? 2.952 -5.733 1.453 1.00 97.00 105 ALA A C 1
ATOM 857 O O . ALA A 1 105 ? 1.940 -5.805 2.146 1.00 97.00 105 ALA A O 1
ATOM 858 N N . MET A 1 106 ? 4.025 -6.501 1.671 1.00 95.69 106 MET A N 1
ATOM 859 C CA . MET A 1 106 ? 4.094 -7.503 2.738 1.00 95.69 106 MET A CA 1
ATOM 860 C C . MET A 1 106 ? 4.149 -6.870 4.128 1.00 95.69 106 MET A C 1
ATOM 862 O O . MET A 1 106 ? 3.484 -7.361 5.037 1.00 95.69 106 MET A O 1
ATOM 866 N N . PHE A 1 107 ? 4.891 -5.771 4.305 1.00 96.19 107 PHE A N 1
ATOM 867 C CA . PHE A 1 107 ? 4.876 -5.021 5.562 1.00 96.19 107 PHE A CA 1
ATOM 868 C C . PHE A 1 107 ? 3.454 -4.565 5.899 1.00 96.19 107 PHE A C 1
ATOM 870 O O . PHE A 1 107 ? 2.961 -4.846 6.989 1.00 96.19 107 PHE A O 1
ATOM 877 N N . LEU A 1 108 ? 2.778 -3.910 4.955 1.00 97.12 108 LEU A N 1
ATOM 878 C CA . LEU A 1 108 ? 1.428 -3.405 5.165 1.00 97.12 108 LEU A CA 1
ATOM 879 C C . LEU A 1 108 ? 0.432 -4.543 5.423 1.00 97.12 108 LEU A C 1
ATOM 881 O O . LEU A 1 108 ? -0.344 -4.462 6.369 1.00 97.12 108 LEU A O 1
ATOM 885 N N . LEU A 1 109 ? 0.483 -5.618 4.634 1.00 96.31 109 LEU A N 1
ATOM 886 C CA . LEU A 1 109 ? -0.392 -6.780 4.795 1.00 96.31 109 LEU A CA 1
ATOM 887 C C . LEU A 1 109 ? -0.237 -7.443 6.169 1.00 96.31 109 LEU A C 1
ATOM 889 O O . LEU A 1 109 ? -1.237 -7.752 6.811 1.00 96.31 109 LEU A O 1
ATOM 893 N N . ASN A 1 110 ? 1.002 -7.642 6.622 1.00 95.25 110 ASN A N 1
ATOM 894 C CA . ASN A 1 110 ? 1.281 -8.377 7.855 1.00 95.25 110 ASN A CA 1
ATOM 895 C C . ASN A 1 110 ? 1.066 -7.538 9.121 1.00 95.25 110 ASN A C 1
ATOM 897 O O . ASN A 1 110 ? 0.797 -8.109 10.172 1.00 95.25 110 ASN A O 1
ATOM 901 N N . ASN A 1 111 ? 1.193 -6.209 9.037 1.00 95.50 111 ASN A N 1
ATOM 902 C CA . ASN A 1 111 ? 1.188 -5.334 10.215 1.00 95.50 111 ASN A CA 1
ATOM 903 C C . ASN A 1 111 ? -0.055 -4.437 10.319 1.00 95.50 111 ASN A C 1
ATOM 905 O O . ASN A 1 111 ? -0.221 -3.787 11.348 1.00 95.50 111 ASN A O 1
ATOM 909 N N . ALA A 1 112 ? -0.926 -4.367 9.300 1.00 95.94 112 ALA A N 1
ATOM 910 C CA . ALA A 1 112 ? -2.049 -3.424 9.297 1.00 95.94 112 ALA A CA 1
ATOM 911 C C . ALA A 1 112 ? -2.928 -3.541 10.550 1.00 95.94 112 ALA A C 1
ATOM 913 O O . ALA A 1 112 ? -3.095 -2.557 11.261 1.00 95.94 112 ALA A O 1
ATOM 914 N N . ASN A 1 113 ? -3.447 -4.727 10.864 1.00 94.94 113 ASN A N 1
ATOM 915 C CA . ASN A 1 113 ? -4.359 -4.879 12.001 1.00 94.94 113 ASN A CA 1
ATOM 916 C C . ASN A 1 113 ? -3.674 -4.545 13.333 1.00 94.94 113 ASN A C 1
ATOM 918 O O . ASN A 1 113 ? -4.221 -3.772 14.110 1.00 94.94 113 ASN A O 1
ATOM 922 N N . GLU A 1 114 ? -2.452 -5.039 13.558 1.00 94.81 114 GLU A N 1
ATOM 923 C CA . GLU A 1 114 ? -1.689 -4.767 14.784 1.00 94.81 114 GLU A CA 1
ATOM 924 C C . GLU A 1 114 ? -1.411 -3.267 14.967 1.00 94.81 114 GLU A C 1
ATOM 926 O O . GLU A 1 114 ? -1.539 -2.725 16.066 1.00 94.81 114 GLU A O 1
ATOM 931 N N . ILE A 1 115 ? -1.057 -2.571 13.884 1.00 95.62 115 ILE A N 1
ATOM 932 C CA . ILE A 1 115 ? -0.862 -1.121 13.897 1.00 95.62 115 ILE A CA 1
ATOM 933 C C . ILE A 1 115 ? -2.146 -0.412 14.330 1.00 95.62 115 ILE A C 1
ATOM 935 O O . ILE A 1 115 ? -2.099 0.451 15.205 1.00 95.62 115 ILE A O 1
ATOM 939 N N . PHE A 1 116 ? -3.283 -0.766 13.729 1.00 96.19 116 PHE A N 1
ATOM 940 C CA . PHE A 1 116 ? -4.561 -0.144 14.058 1.00 96.19 116 PHE A CA 1
ATOM 941 C C . PHE A 1 116 ? -4.996 -0.447 15.495 1.00 96.19 116 PHE A C 1
ATOM 943 O O . PHE A 1 116 ? -5.454 0.464 16.177 1.00 96.19 116 PHE A O 1
ATOM 950 N N . GLU A 1 117 ? -4.804 -1.673 15.983 1.00 95.56 117 GLU A N 1
ATOM 951 C CA . GLU A 1 117 ? -5.085 -2.051 17.376 1.00 95.56 117 GLU A CA 1
ATOM 952 C C . GLU A 1 117 ? -4.264 -1.233 18.376 1.00 95.56 117 GLU A C 1
ATOM 954 O O . GLU A 1 117 ? -4.781 -0.826 19.412 1.00 95.56 117 GLU A O 1
ATOM 959 N N . LYS A 1 118 ? -2.996 -0.948 18.057 1.00 95.06 118 LYS A N 1
ATOM 960 C CA . LYS A 1 118 ? -2.102 -0.163 18.921 1.00 95.06 118 LYS A CA 1
ATOM 961 C C . LYS A 1 118 ? -2.480 1.312 19.026 1.00 95.06 118 LYS A C 1
ATOM 963 O O . LYS A 1 118 ? -2.138 1.946 20.022 1.00 95.06 118 LYS A O 1
ATOM 968 N N . VAL A 1 119 ? -3.101 1.876 17.992 1.00 93.50 119 VAL A N 1
ATOM 969 C CA . VAL A 1 119 ? -3.394 3.319 17.918 1.00 93.50 119 VAL A CA 1
ATOM 970 C C . VAL A 1 119 ? -4.867 3.663 18.140 1.00 93.50 119 VAL A C 1
ATOM 972 O O . VAL A 1 119 ? -5.208 4.845 18.213 1.00 93.50 119 VAL A O 1
ATOM 975 N N . GLU A 1 120 ? -5.734 2.653 18.215 1.00 92.44 120 GLU A N 1
ATOM 976 C CA . GLU A 1 120 ? -7.163 2.812 18.465 1.00 92.44 120 GLU A CA 1
ATOM 977 C C . GLU A 1 120 ? -7.441 3.384 19.865 1.00 92.44 120 GLU A C 1
ATOM 979 O O . GLU A 1 120 ? -6.760 3.048 20.835 1.00 92.44 120 GLU A O 1
ATOM 984 N N . VAL A 1 121 ? -8.460 4.248 19.961 1.00 85.94 121 VAL A N 1
ATOM 985 C CA . VAL A 1 121 ? -8.895 4.936 21.195 1.00 85.94 121 VAL A CA 1
ATOM 986 C C . VAL A 1 121 ? -10.407 4.899 21.402 1.00 85.94 121 VAL A C 1
ATOM 988 O O . VAL A 1 121 ? -11.176 5.048 20.423 1.00 85.94 121 VAL A O 1
#

pLDDT: mean 94.4, std 4.72, range [60.5, 98.25]

Sequence (121 aa):
MGRTNIINITKGYLDKKGYNNISFDNGYGVIVFDKVKIFFYPGDEVLRITAIPTDRKYKIYKDLNIEGTVIGNVLLKYQPEKSNSELMYDIYEKYVTESNIDKVAMFLLNNANEIFEKVEV

Radius of gyration: 13.9 Å; chains: 1; bounding box: 30×26×39 Å

Secondary structure (DSSP, 8-state):
--HHHHHHHHHHHHHHTT-TT---TTS-EEEE-SSEEEEEEE-SSEEEEEEEE-SS-----S-EEEEEETTEEEEEE--TTSSS-EEEEEEEGGG--HHHHHHHHHHHHHHHHHHHHHH--

Foldseek 3Di:
DFLVVLQVQVQVLCVVVVNNPFDCPVQWGWDDDPFKIWIWGRGTFWTKIKIDTDPQEFADDAWDWAPADPQDIWIQHADPPDRYTMIIDTDTPVRRHSVVVCRRRCRCVVCVVVVRVVRGD